Protein AF-A0A959BI21-F1 (afdb_monomer)

Structure (mmCIF, N/CA/C/O backbone):
data_AF-A0A959BI21-F1
#
_entry.id   AF-A0A959BI21-F1
#
loop_
_atom_site.group_PDB
_atom_site.id
_atom_site.type_symbol
_atom_site.label_atom_id
_atom_site.label_alt_id
_atom_site.label_comp_id
_atom_site.label_asym_id
_atom_site.label_entity_id
_atom_site.label_seq_id
_atom_site.pdbx_PDB_ins_code
_atom_site.Cartn_x
_atom_site.Cartn_y
_atom_site.Cartn_z
_atom_site.occupancy
_atom_site.B_iso_or_equiv
_atom_site.auth_seq_id
_atom_site.auth_comp_id
_atom_site.auth_asym_id
_atom_site.auth_atom_id
_atom_site.pdbx_PDB_model_num
ATOM 1 N N . MET A 1 1 ? -7.651 -7.587 -3.090 1.00 62.47 1 MET A N 1
ATOM 2 C CA . MET A 1 1 ? -6.446 -7.625 -3.945 1.00 62.47 1 MET A CA 1
ATOM 3 C C . MET A 1 1 ? -6.217 -8.965 -4.632 1.00 62.47 1 MET A C 1
ATOM 5 O O . MET A 1 1 ? -5.893 -8.943 -5.802 1.00 62.47 1 MET A O 1
ATOM 9 N N . GLN A 1 2 ? -6.446 -10.120 -3.998 1.00 57.53 2 GLN A N 1
ATOM 10 C CA . GLN A 1 2 ? -6.337 -11.431 -4.675 1.00 57.53 2 GLN A CA 1
ATOM 11 C C . GLN A 1 2 ? -7.591 -11.826 -5.486 1.00 57.53 2 GLN A C 1
ATOM 13 O O . GLN A 1 2 ? -7.948 -12.995 -5.556 1.00 57.53 2 GLN A O 1
ATOM 18 N N . MET A 1 3 ? -8.317 -10.855 -6.046 1.00 64.12 3 MET A N 1
ATOM 19 C CA . MET A 1 3 ? -9.418 -11.166 -6.963 1.00 64.12 3 MET A CA 1
ATOM 20 C C . MET A 1 3 ? -8.821 -11.551 -8.313 1.00 64.12 3 MET A C 1
ATOM 22 O O . MET A 1 3 ? -7.897 -10.881 -8.771 1.00 64.12 3 MET A O 1
ATOM 26 N N . GLU A 1 4 ? -9.361 -12.591 -8.945 1.00 60.03 4 GLU A N 1
ATOM 27 C CA . GLU A 1 4 ? -8.818 -13.167 -10.181 1.00 60.03 4 GLU A CA 1
ATOM 28 C C . GLU A 1 4 ? -8.612 -12.108 -11.274 1.00 60.03 4 GLU A C 1
ATOM 30 O O . GLU A 1 4 ? -7.535 -12.041 -11.843 1.00 60.03 4 GLU A O 1
ATOM 35 N N . ALA A 1 5 ? -9.556 -11.174 -11.435 1.00 61.62 5 ALA A N 1
ATOM 36 C CA . ALA A 1 5 ? -9.473 -10.080 -12.410 1.00 61.62 5 ALA A CA 1
ATOM 37 C C . ALA A 1 5 ? -8.324 -9.068 -12.188 1.00 61.62 5 ALA A C 1
ATOM 39 O O . ALA A 1 5 ? -7.980 -8.332 -13.105 1.00 61.62 5 ALA A O 1
ATOM 40 N N . ILE A 1 6 ? -7.758 -8.979 -10.979 1.00 62.66 6 ILE A N 1
ATOM 41 C CA . ILE A 1 6 ? -6.586 -8.130 -10.689 1.00 62.66 6 ILE A CA 1
ATOM 42 C C . ILE A 1 6 ? -5.306 -8.967 -10.744 1.00 62.66 6 ILE A C 1
ATOM 44 O O . ILE A 1 6 ? -4.299 -8.504 -11.266 1.00 62.66 6 ILE A O 1
ATOM 48 N N . ALA A 1 7 ? -5.355 -10.201 -10.234 1.00 61.16 7 ALA A N 1
ATOM 49 C CA . ALA A 1 7 ? -4.213 -11.110 -10.204 1.00 61.16 7 ALA A CA 1
ATOM 50 C C . ALA A 1 7 ? -3.831 -11.666 -11.590 1.00 61.16 7 ALA A C 1
ATOM 52 O O . ALA A 1 7 ? -2.678 -12.043 -11.781 1.00 61.16 7 ALA A O 1
ATOM 53 N N . SER A 1 8 ? -4.775 -11.738 -12.539 1.00 60.47 8 SER A N 1
ATOM 54 C CA . SER A 1 8 ? -4.526 -12.206 -13.910 1.00 60.47 8 SER A CA 1
ATOM 55 C C . SER A 1 8 ? -3.952 -11.126 -14.829 1.00 60.47 8 SER A C 1
ATOM 57 O O . SER A 1 8 ? -3.237 -11.462 -15.768 1.00 60.47 8 SER A O 1
ATOM 59 N N . GLU A 1 9 ? -4.255 -9.852 -14.562 1.00 60.41 9 GLU A N 1
ATOM 60 C CA . GLU A 1 9 ? -3.909 -8.726 -15.443 1.00 60.41 9 GLU A CA 1
ATOM 61 C C . GLU A 1 9 ? -2.685 -7.932 -14.965 1.00 60.41 9 GLU A C 1
ATOM 63 O O . GLU A 1 9 ? -1.991 -7.339 -15.787 1.00 60.41 9 GLU A O 1
ATOM 68 N N . TYR A 1 10 ? -2.394 -7.925 -13.658 1.00 62.47 10 TYR A N 1
ATOM 69 C CA . TYR A 1 10 ? -1.287 -7.161 -13.076 1.00 62.47 10 TYR A CA 1
ATOM 70 C C . TYR A 1 10 ? -0.460 -8.014 -12.111 1.00 62.47 10 TYR A C 1
ATOM 72 O O . TYR A 1 10 ? -0.993 -8.778 -11.303 1.00 62.47 10 TYR A O 1
ATOM 80 N N . GLY A 1 11 ? 0.864 -7.833 -12.140 1.00 81.62 11 GLY A N 1
ATOM 81 C CA . GLY A 1 11 ? 1.742 -8.367 -11.099 1.00 81.62 11 GLY A CA 1
ATOM 82 C C . GLY A 1 11 ? 1.434 -7.737 -9.733 1.00 81.62 11 GLY A C 1
ATOM 83 O O . GLY A 1 11 ? 0.941 -6.612 -9.655 1.00 81.62 11 GLY A O 1
ATOM 84 N N . LEU A 1 12 ? 1.751 -8.444 -8.639 1.00 85.19 12 LEU A N 1
ATOM 85 C CA . LEU A 1 12 ? 1.479 -7.973 -7.271 1.00 85.19 12 LEU A CA 1
ATOM 86 C C . LEU A 1 12 ? 2.055 -6.569 -7.006 1.00 85.19 12 LEU A C 1
ATOM 88 O O . LEU A 1 12 ? 1.364 -5.730 -6.432 1.00 85.19 12 LEU A O 1
ATOM 92 N N . GLU A 1 13 ? 3.289 -6.310 -7.451 1.00 89.94 13 GLU A N 1
ATOM 93 C CA . GLU A 1 13 ? 3.949 -5.002 -7.327 1.00 89.94 13 GLU A CA 1
ATOM 94 C C . GLU A 1 13 ? 3.174 -3.899 -8.053 1.00 89.94 13 GLU A C 1
ATOM 96 O O . GLU A 1 13 ? 2.795 -2.897 -7.445 1.00 89.94 13 GLU A O 1
ATOM 101 N N . GLU A 1 14 ? 2.890 -4.105 -9.338 1.00 91.00 14 GLU A N 1
ATOM 102 C CA . GLU A 1 14 ? 2.211 -3.121 -10.180 1.00 91.00 14 GLU A CA 1
ATOM 103 C C . GLU A 1 14 ? 0.815 -2.793 -9.642 1.00 91.00 14 GLU A C 1
ATOM 105 O O . GLU A 1 14 ? 0.458 -1.621 -9.511 1.00 91.00 14 GLU A O 1
ATOM 110 N N . ALA A 1 15 ? 0.055 -3.811 -9.233 1.00 90.94 15 ALA A N 1
ATOM 111 C CA . ALA A 1 15 ? -1.262 -3.622 -8.639 1.00 90.94 15 ALA A CA 1
ATOM 112 C C . ALA A 1 15 ? -1.203 -2.779 -7.352 1.00 90.94 15 ALA A C 1
ATOM 114 O O . ALA A 1 15 ? -2.041 -1.896 -7.153 1.00 90.94 15 ALA A O 1
ATOM 115 N N . ILE A 1 16 ? -0.215 -3.018 -6.480 1.00 93.25 16 ILE A N 1
ATOM 116 C CA . ILE A 1 16 ? -0.032 -2.245 -5.242 1.00 93.25 16 ILE A CA 1
ATOM 117 C C . ILE A 1 16 ? 0.276 -0.778 -5.564 1.00 93.25 16 ILE A C 1
ATOM 119 O O . ILE A 1 16 ? -0.390 0.114 -5.029 1.00 93.25 16 ILE A O 1
ATOM 123 N N . VAL A 1 17 ? 1.239 -0.525 -6.455 1.00 94.81 17 VAL A N 1
ATOM 124 C CA . VAL A 1 17 ? 1.642 0.834 -6.850 1.00 94.81 17 VAL A CA 1
ATOM 125 C C . VAL A 1 17 ? 0.468 1.590 -7.468 1.00 94.81 17 VAL A C 1
ATOM 127 O O . VAL A 1 17 ? 0.166 2.711 -7.050 1.00 94.81 17 VAL A O 1
ATOM 130 N N . LEU A 1 18 ? -0.242 0.967 -8.413 1.00 94.12 18 LEU A N 1
ATOM 131 C CA . LEU A 1 18 ? -1.404 1.567 -9.067 1.00 94.12 18 LEU A CA 1
ATOM 132 C C . LEU A 1 18 ? -2.512 1.893 -8.065 1.00 94.12 18 LEU A C 1
ATOM 134 O O . LEU A 1 18 ? -3.044 2.999 -8.099 1.00 94.12 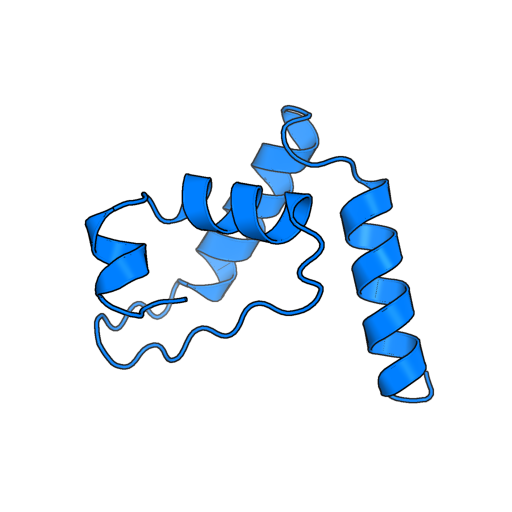18 LEU A O 1
ATOM 138 N N . CYS A 1 19 ? -2.839 0.988 -7.138 1.00 94.25 19 CYS A N 1
ATOM 139 C CA . CYS A 1 19 ? -3.852 1.250 -6.116 1.00 94.25 19 CYS A CA 1
ATOM 140 C C . CYS A 1 19 ? -3.481 2.437 -5.218 1.00 94.25 19 CYS A C 1
ATOM 142 O O . CYS A 1 19 ? -4.316 3.313 -4.976 1.00 94.25 19 CYS A O 1
ATOM 144 N N . ILE A 1 20 ? -2.239 2.488 -4.733 1.00 95.94 20 ILE A N 1
ATOM 145 C CA . ILE A 1 20 ? -1.788 3.570 -3.850 1.00 95.94 20 I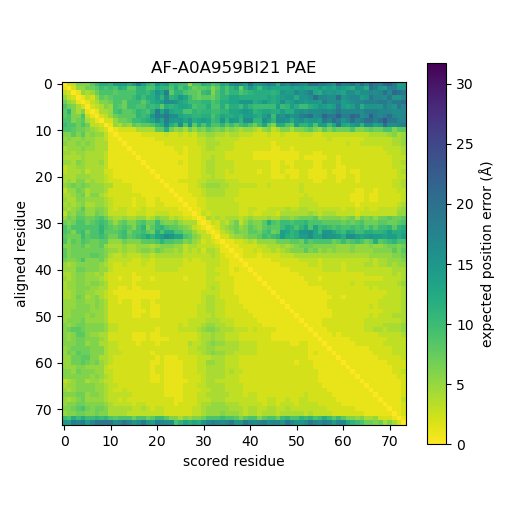LE A CA 1
ATOM 146 C C . ILE A 1 20 ? -1.841 4.915 -4.587 1.00 95.94 20 ILE A C 1
ATOM 148 O O . ILE A 1 20 ? -2.417 5.880 -4.068 1.00 95.94 20 ILE A O 1
ATOM 152 N N . ASN A 1 21 ? -1.333 4.963 -5.821 1.00 95.69 21 ASN A N 1
ATOM 153 C CA . ASN A 1 21 ? -1.352 6.162 -6.661 1.00 95.69 21 ASN A CA 1
ATOM 154 C C . ASN A 1 21 ? -2.768 6.570 -7.095 1.00 95.69 21 ASN A C 1
ATOM 156 O O . ASN A 1 21 ? -3.056 7.761 -7.198 1.00 95.69 21 ASN A O 1
ATOM 160 N N . ALA A 1 22 ? -3.685 5.613 -7.255 1.00 95.88 22 ALA A N 1
ATOM 161 C CA . ALA A 1 22 ? -5.103 5.870 -7.511 1.00 95.88 22 ALA A CA 1
ATOM 162 C C . ALA A 1 22 ? -5.850 6.454 -6.296 1.00 95.88 22 ALA A C 1
ATOM 164 O O . ALA A 1 22 ? -7.018 6.826 -6.407 1.00 95.88 22 ALA A O 1
ATOM 165 N N . GLY A 1 23 ? -5.201 6.557 -5.132 1.00 95.50 23 GLY A N 1
ATOM 166 C CA . GLY A 1 23 ? -5.804 7.152 -3.943 1.00 95.50 23 GLY A CA 1
ATOM 167 C C . GLY A 1 23 ? -6.458 6.149 -2.994 1.00 95.50 23 GLY A C 1
ATOM 168 O O . GLY A 1 23 ? -7.165 6.575 -2.082 1.00 95.50 23 GLY A O 1
ATOM 169 N N . VAL A 1 24 ? -6.206 4.846 -3.154 1.00 96.88 24 VAL A N 1
ATOM 170 C CA . VAL A 1 24 ? -6.643 3.827 -2.187 1.00 96.88 24 VAL A CA 1
ATOM 171 C C . VAL A 1 24 ? -5.870 4.011 -0.879 1.00 96.88 24 VAL A C 1
ATOM 173 O O . VAL A 1 24 ? -4.654 4.194 -0.900 1.00 96.88 24 VAL A O 1
ATOM 176 N N . ASP A 1 25 ? -6.578 3.999 0.252 1.00 96.25 25 ASP A N 1
ATOM 177 C CA . ASP A 1 25 ? -5.986 4.182 1.587 1.00 96.25 25 ASP A CA 1
ATOM 178 C C . ASP A 1 25 ? -5.800 2.851 2.348 1.00 96.25 25 ASP A C 1
ATOM 180 O O . ASP A 1 25 ? -4.972 2.766 3.250 1.00 96.25 25 ASP A O 1
ATOM 184 N N . VAL A 1 26 ? -6.551 1.800 1.988 1.00 94.50 26 VAL A N 1
ATOM 185 C CA . VAL A 1 26 ? -6.480 0.466 2.611 1.00 94.50 26 VAL A CA 1
ATOM 186 C C . VAL A 1 26 ? -6.573 -0.611 1.532 1.00 94.50 26 VAL A C 1
ATOM 188 O O . VAL A 1 26 ? -7.542 -0.649 0.775 1.00 94.50 26 VAL A O 1
ATOM 191 N N . LEU A 1 27 ? -5.585 -1.507 1.479 1.00 92.31 27 LEU A N 1
ATOM 192 C CA . LEU A 1 27 ? -5.580 -2.661 0.581 1.00 92.31 27 LEU A CA 1
ATOM 193 C C . LEU A 1 27 ? -5.901 -3.934 1.370 1.00 92.31 27 LEU A C 1
ATOM 195 O O . LEU A 1 27 ? -5.171 -4.315 2.281 1.00 92.31 27 LEU A O 1
ATOM 199 N N . CYS A 1 28 ? -6.984 -4.614 0.994 1.00 89.44 28 CYS A N 1
ATOM 200 C CA . CYS A 1 28 ? -7.410 -5.852 1.645 1.00 89.44 28 CYS A CA 1
ATOM 201 C C . CYS A 1 28 ? -6.952 -7.086 0.851 1.00 89.44 28 CYS A C 1
ATOM 203 O O . CYS A 1 28 ? -7.310 -7.268 -0.324 1.00 89.44 28 CYS A O 1
ATOM 205 N N . PHE A 1 29 ? -6.207 -7.970 1.513 1.00 86.56 29 PHE A N 1
ATOM 206 C CA . PHE A 1 29 ? -5.771 -9.262 0.987 1.00 86.56 29 PHE A CA 1
ATOM 207 C C . PHE A 1 29 ? -6.574 -10.370 1.672 1.00 86.56 29 PHE A C 1
ATOM 209 O O . PHE A 1 29 ? -6.449 -10.568 2.874 1.00 86.56 29 PHE A O 1
ATOM 216 N N . GLY A 1 30 ? -7.427 -11.067 0.914 1.00 82.00 30 GLY A N 1
ATOM 217 C CA . GLY A 1 30 ? -8.230 -12.173 1.453 1.00 82.00 30 GLY A CA 1
ATOM 218 C C . GLY A 1 30 ? -7.397 -13.405 1.815 1.00 82.00 30 GLY A C 1
ATOM 219 O O . GLY A 1 30 ? -7.798 -14.172 2.682 1.00 82.00 30 GLY A O 1
ATOM 220 N N . ASN A 1 31 ? -6.241 -13.574 1.167 1.00 80.25 31 ASN A N 1
ATOM 221 C CA . ASN A 1 31 ? -5.314 -14.695 1.333 1.00 80.25 31 ASN A CA 1
ATOM 222 C C . ASN A 1 31 ? -5.948 -1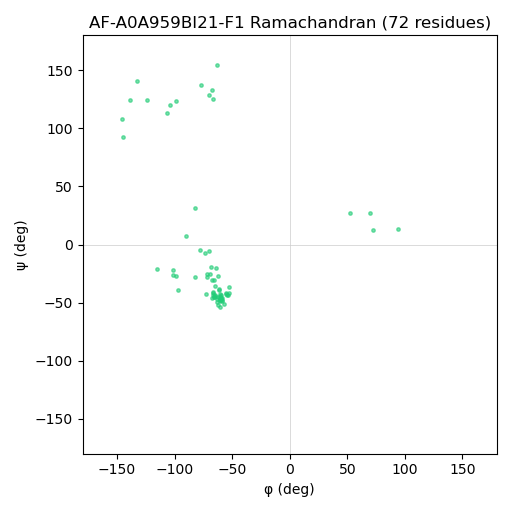6.092 1.188 1.00 80.25 31 ASN A C 1
ATOM 224 O O . ASN A 1 31 ? -5.487 -17.057 1.788 1.00 80.25 31 ASN A O 1
ATOM 228 N N . ASN A 1 32 ? -7.041 -16.199 0.427 1.00 73.19 32 ASN A N 1
ATOM 229 C CA . ASN A 1 32 ? -7.893 -17.389 0.365 1.00 73.19 32 ASN A CA 1
ATOM 230 C C . ASN A 1 32 ? -7.909 -18.080 -1.008 1.00 73.19 32 ASN A C 1
ATOM 232 O O . ASN A 1 32 ? -8.267 -19.251 -1.080 1.00 73.19 32 ASN A O 1
ATOM 236 N N . LEU A 1 33 ? -7.543 -17.375 -2.084 1.00 71.31 33 LEU A N 1
ATOM 237 C CA . LEU A 1 33 ? -7.503 -17.920 -3.452 1.00 71.31 33 LEU A CA 1
ATOM 238 C C . LEU A 1 33 ? -6.088 -18.338 -3.882 1.00 71.31 33 LEU A C 1
ATOM 240 O O . LEU A 1 33 ? -5.929 -19.253 -4.681 1.00 71.31 33 LEU A O 1
ATOM 244 N N . GLY A 1 34 ? -5.067 -17.708 -3.304 1.00 72.12 34 GLY A N 1
ATOM 245 C CA . GLY A 1 34 ? -3.664 -18.090 -3.422 1.00 72.12 34 GLY A CA 1
ATOM 246 C C . GLY A 1 34 ? -2.995 -17.795 -2.093 1.00 72.12 34 GLY A C 1
ATOM 247 O O . GLY A 1 34 ? -2.625 -16.650 -1.837 1.00 72.12 34 GLY A O 1
ATOM 248 N N . TYR A 1 35 ? -2.956 -18.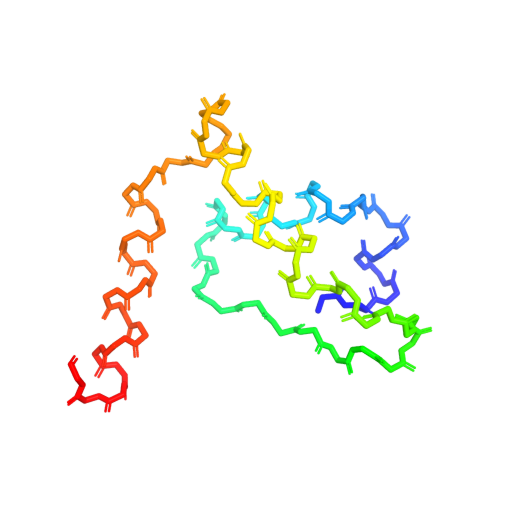800 -1.219 1.00 79.31 35 TYR A N 1
ATOM 249 C CA . TYR A 1 35 ? -2.415 -18.634 0.123 1.00 79.31 35 TYR A CA 1
ATOM 250 C C . TYR A 1 35 ? -0.915 -18.361 0.050 1.00 79.31 35 TYR A C 1
ATOM 252 O O . TYR A 1 35 ? -0.156 -19.136 -0.529 1.00 79.31 35 TYR A O 1
ATOM 260 N N . ASP A 1 36 ? -0.516 -17.259 0.657 1.00 83.56 36 ASP A N 1
ATOM 261 C CA . ASP A 1 36 ? 0.861 -16.825 0.789 1.00 83.56 36 ASP A CA 1
ATOM 262 C C . ASP A 1 36 ? 0.963 -16.133 2.150 1.00 83.56 36 ASP A C 1
ATOM 264 O O . ASP A 1 36 ? 0.370 -15.081 2.400 1.00 83.56 36 ASP A O 1
ATOM 268 N N . ASP A 1 37 ? 1.623 -16.798 3.090 1.00 88.06 37 ASP A N 1
ATOM 269 C CA . ASP A 1 37 ? 1.812 -16.313 4.456 1.00 88.06 37 ASP A CA 1
ATOM 270 C C . ASP A 1 37 ? 2.738 -15.094 4.511 1.00 88.06 37 ASP A C 1
ATOM 272 O O . ASP A 1 37 ? 2.644 -14.313 5.45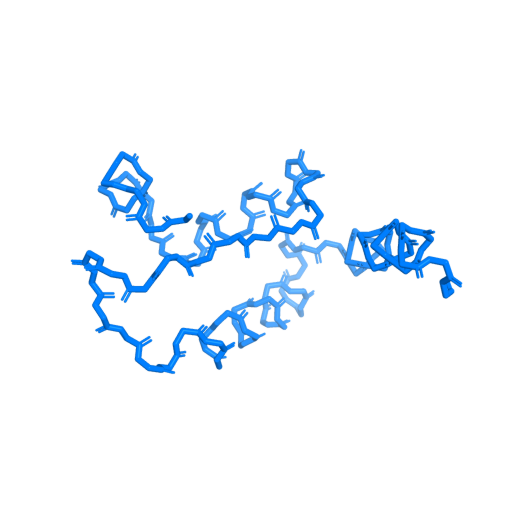2 1.00 88.06 37 ASP A O 1
ATOM 276 N N . GLN A 1 38 ? 3.543 -14.883 3.465 1.00 91.06 38 GLN A N 1
ATOM 277 C CA . GLN A 1 38 ? 4.486 -13.774 3.346 1.00 91.06 38 GLN A CA 1
ATOM 278 C C . GLN A 1 38 ? 3.887 -12.525 2.681 1.00 91.06 38 GLN A C 1
ATOM 280 O O . GLN A 1 38 ? 4.617 -11.591 2.338 1.00 91.06 38 GLN A O 1
ATOM 285 N N . ILE A 1 39 ? 2.574 -12.494 2.418 1.00 89.56 39 ILE A N 1
ATOM 286 C CA . ILE A 1 39 ? 1.910 -11.331 1.803 1.00 89.56 39 ILE A CA 1
ATOM 287 C C . ILE A 1 39 ? 2.167 -10.029 2.575 1.00 89.56 39 ILE A C 1
ATOM 289 O O . ILE A 1 39 ? 2.444 -9.027 1.911 1.00 89.56 39 ILE A O 1
ATOM 293 N N . PRO A 1 40 ? 2.106 -9.988 3.922 1.00 90.44 40 PRO A N 1
ATOM 294 C CA . PRO A 1 40 ? 2.414 -8.770 4.668 1.00 90.44 40 PRO A CA 1
ATOM 295 C C . PRO A 1 40 ? 3.838 -8.257 4.411 1.00 90.44 40 PRO A C 1
ATOM 297 O O . PRO A 1 40 ? 4.021 -7.073 4.125 1.00 90.44 40 PRO A O 1
ATOM 300 N N . GLU A 1 41 ? 4.834 -9.143 4.447 1.00 93.81 41 GLU A N 1
ATOM 301 C CA . GLU A 1 41 ? 6.245 -8.820 4.232 1.00 93.81 41 GLU A CA 1
ATOM 302 C C . GLU A 1 41 ? 6.500 -8.381 2.789 1.00 93.81 41 GLU A C 1
ATOM 304 O O . GLU A 1 41 ? 7.170 -7.375 2.554 1.00 93.81 41 GLU A O 1
ATOM 309 N N . LYS A 1 42 ? 5.920 -9.089 1.812 1.00 92.38 42 LYS A N 1
ATOM 310 C CA . LYS A 1 42 ? 6.005 -8.734 0.387 1.00 92.38 42 LYS A CA 1
ATOM 311 C C . LYS A 1 42 ? 5.368 -7.378 0.120 1.00 92.38 42 LYS A C 1
ATOM 313 O O . LYS A 1 42 ? 5.966 -6.556 -0.566 1.00 92.38 42 LYS A O 1
ATOM 318 N N . PHE A 1 43 ? 4.186 -7.123 0.684 1.00 93.94 43 PHE A N 1
ATOM 319 C CA . PHE A 1 43 ? 3.518 -5.829 0.580 1.00 93.94 43 PHE A CA 1
ATOM 320 C C . PHE A 1 43 ? 4.397 -4.710 1.144 1.00 93.94 43 PHE A C 1
ATOM 322 O O . PHE A 1 43 ? 4.604 -3.703 0.471 1.00 93.94 43 PHE A O 1
ATOM 329 N N . GLN A 1 44 ? 4.953 -4.895 2.344 1.00 95.25 44 GLN A N 1
ATOM 330 C CA . GLN A 1 44 ? 5.826 -3.898 2.957 1.00 95.25 44 GLN A CA 1
ATOM 331 C C . GLN A 1 44 ? 7.073 -3.635 2.103 1.00 95.25 44 GLN A C 1
ATOM 333 O O . GLN A 1 44 ? 7.386 -2.476 1.841 1.00 95.25 44 GLN A O 1
ATOM 338 N N . ALA A 1 45 ? 7.755 -4.689 1.647 1.00 96.69 45 ALA A N 1
ATOM 339 C CA . ALA A 1 45 ? 8.947 -4.570 0.813 1.00 96.69 45 ALA A CA 1
ATOM 340 C C . ALA A 1 45 ? 8.652 -3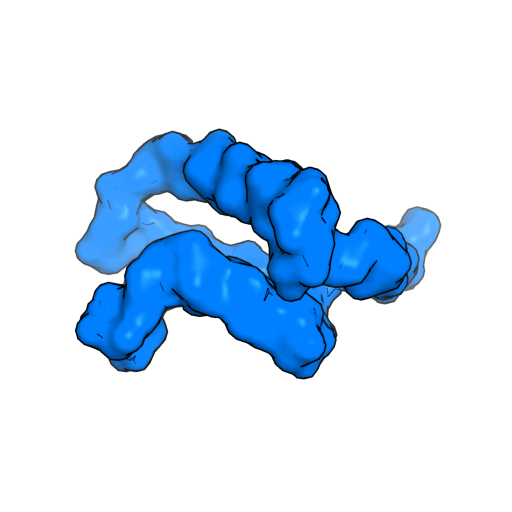.826 -0.498 1.00 96.69 45 ALA A C 1
ATOM 342 O O . ALA A 1 45 ? 9.361 -2.883 -0.836 1.00 96.69 45 ALA A O 1
ATOM 343 N N . ILE A 1 46 ? 7.562 -4.188 -1.181 1.00 95.88 46 ILE A N 1
ATOM 344 C CA . ILE A 1 46 ? 7.113 -3.538 -2.418 1.00 95.88 46 ILE A CA 1
ATOM 345 C C . ILE A 1 46 ? 6.841 -2.050 -2.195 1.00 95.88 46 ILE A C 1
ATOM 347 O O . ILE A 1 46 ? 7.289 -1.225 -2.989 1.00 95.88 46 ILE A O 1
ATOM 351 N N . VAL A 1 47 ? 6.109 -1.690 -1.135 1.00 96.44 47 VAL A N 1
ATOM 352 C CA . VAL A 1 47 ? 5.768 -0.288 -0.853 1.00 96.44 47 VAL A CA 1
ATOM 353 C C . VAL A 1 47 ? 7.018 0.529 -0.536 1.00 96.44 47 VAL A C 1
ATOM 355 O O . VAL A 1 47 ? 7.156 1.630 -1.064 1.00 96.44 47 VAL A O 1
ATOM 358 N N . LEU A 1 48 ? 7.930 -0.004 0.284 1.00 96.75 48 LEU A N 1
ATOM 359 C CA . LEU A 1 48 ? 9.186 0.668 0.625 1.00 96.75 48 LEU A CA 1
ATOM 360 C C . LEU A 1 48 ? 10.060 0.873 -0.613 1.00 96.75 48 LEU A C 1
ATOM 362 O O . LEU A 1 48 ? 10.431 2.005 -0.909 1.00 96.75 48 LEU A O 1
ATOM 366 N N . GLN A 1 49 ? 10.304 -0.189 -1.380 1.00 97.31 49 GLN A N 1
ATOM 367 C CA . GLN A 1 49 ? 11.095 -0.112 -2.605 1.00 97.31 49 GLN A CA 1
ATOM 368 C C . GLN A 1 49 ? 10.466 0.857 -3.618 1.00 97.31 49 GLN A C 1
ATOM 370 O O . GLN A 1 49 ? 11.151 1.693 -4.196 1.00 97.31 49 GLN A O 1
ATOM 375 N N . SER A 1 50 ? 9.144 0.809 -3.795 1.00 96.88 50 SER A N 1
ATOM 376 C CA . SER A 1 50 ? 8.438 1.712 -4.710 1.00 96.88 50 SER A CA 1
ATOM 377 C C . SER A 1 50 ? 8.501 3.176 -4.265 1.00 96.88 50 SER A C 1
ATOM 379 O O . SER A 1 50 ? 8.482 4.069 -5.112 1.00 96.88 50 SER A O 1
ATOM 381 N N . ALA A 1 51 ? 8.570 3.442 -2.959 1.00 96.62 51 ALA A N 1
ATOM 382 C CA . ALA A 1 51 ? 8.779 4.788 -2.439 1.00 96.62 51 ALA A CA 1
ATOM 383 C C . ALA A 1 51 ? 10.226 5.262 -2.659 1.00 96.62 51 ALA A C 1
ATOM 385 O O . ALA A 1 51 ? 10.434 6.391 -3.099 1.00 96.62 51 ALA A O 1
ATOM 386 N N . GLU A 1 52 ? 11.217 4.397 -2.425 1.00 97.00 52 GLU A N 1
ATOM 387 C CA . GLU A 1 52 ? 12.636 4.685 -2.693 1.00 97.00 52 GLU A CA 1
ATOM 388 C C . GLU A 1 52 ? 12.901 4.965 -4.180 1.00 97.00 52 GLU A C 1
ATOM 390 O O . GLU A 1 52 ? 13.657 5.871 -4.525 1.00 97.00 52 GLU A O 1
ATOM 395 N N . GLU A 1 53 ? 12.232 4.230 -5.069 1.00 97.19 53 GLU A 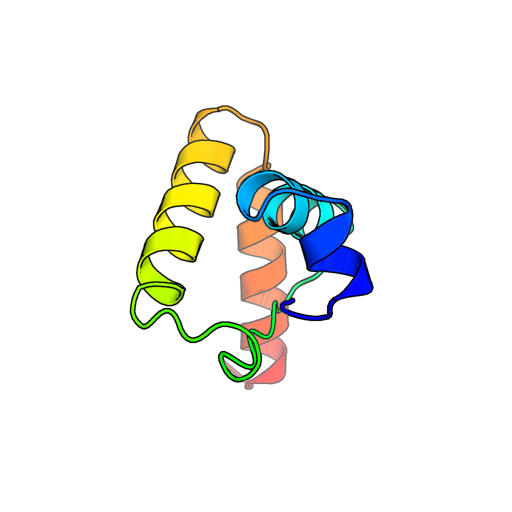N 1
ATOM 396 C CA . GLU A 1 53 ? 12.310 4.404 -6.522 1.00 97.19 53 GLU A CA 1
ATOM 397 C C . GLU A 1 53 ? 11.484 5.599 -7.044 1.00 97.19 53 GLU A C 1
ATOM 399 O O . GLU A 1 53 ? 11.516 5.896 -8.239 1.00 97.19 53 GLU A O 1
ATOM 404 N N . GLY A 1 54 ? 10.720 6.283 -6.183 1.00 96.94 54 GLY A N 1
ATOM 405 C CA . GLY A 1 54 ? 9.858 7.410 -6.562 1.00 96.94 54 GLY A CA 1
ATOM 406 C C . GLY A 1 54 ? 8.597 7.021 -7.347 1.00 96.94 54 GLY A C 1
ATOM 407 O O . GLY A 1 54 ? 7.919 7.887 -7.898 1.00 96.94 54 GLY A O 1
ATOM 408 N N . LYS A 1 55 ? 8.250 5.728 -7.402 1.00 97.62 55 LYS A N 1
ATOM 409 C CA . LYS A 1 55 ? 6.990 5.231 -7.990 1.00 97.62 55 LYS A CA 1
ATOM 410 C C . LYS A 1 55 ? 5.779 5.570 -7.116 1.00 97.62 55 LYS A C 1
ATOM 412 O O . LYS A 1 55 ? 4.667 5.689 -7.631 1.00 97.62 55 LYS A O 1
ATOM 417 N N . ILE A 1 56 ? 5.982 5.703 -5.805 1.00 97.75 56 ILE A N 1
ATOM 418 C CA . ILE A 1 56 ? 4.983 6.156 -4.833 1.00 97.75 56 ILE A CA 1
ATOM 419 C C . ILE A 1 56 ? 5.554 7.366 -4.102 1.00 97.75 56 ILE A C 1
ATOM 421 O O . ILE A 1 56 ? 6.601 7.279 -3.471 1.00 97.75 56 ILE A O 1
ATOM 425 N N . GLN A 1 57 ? 4.832 8.481 -4.130 1.00 96.50 57 GLN A N 1
ATOM 426 C CA . GLN A 1 57 ? 5.217 9.662 -3.360 1.00 96.50 57 GLN A CA 1
ATOM 427 C C . GLN A 1 57 ? 5.022 9.398 -1.854 1.00 96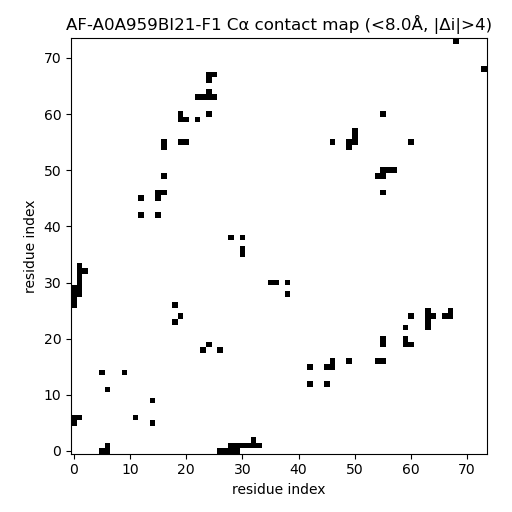.50 57 GLN A C 1
ATOM 429 O O . GLN A 1 57 ? 3.920 8.992 -1.470 1.00 96.50 57 GLN A O 1
ATOM 434 N N . PRO A 1 58 ? 6.019 9.634 -0.980 1.00 95.31 58 PRO A N 1
ATOM 435 C CA . PRO A 1 58 ? 5.886 9.406 0.463 1.00 95.31 58 PRO A CA 1
ATOM 436 C C . PRO A 1 58 ? 4.669 10.104 1.088 1.00 95.31 58 PRO A C 1
ATOM 438 O O . PRO A 1 58 ? 3.960 9.519 1.909 1.00 95.31 58 PRO A O 1
ATOM 441 N N . GLU A 1 59 ? 4.334 11.305 0.613 1.00 96.56 59 GLU A N 1
ATOM 442 C CA . GLU A 1 59 ? 3.176 12.085 1.065 1.00 96.56 59 GLU A CA 1
ATOM 443 C C . GLU A 1 59 ? 1.851 11.357 0.786 1.00 96.56 59 GLU A C 1
ATOM 445 O O . GLU A 1 59 ? 0.847 11.554 1.479 1.00 96.56 59 GLU A O 1
ATOM 450 N N . ARG A 1 60 ? 1.815 10.486 -0.233 1.00 96.81 60 ARG A N 1
ATOM 451 C CA . ARG A 1 60 ? 0.638 9.669 -0.534 1.00 96.81 60 ARG A CA 1
ATOM 452 C C . ARG A 1 60 ? 0.376 8.655 0.576 1.00 96.81 60 ARG A C 1
ATOM 454 O O . ARG A 1 60 ? -0.792 8.482 0.940 1.00 96.81 60 ARG A O 1
ATOM 461 N N . ILE A 1 61 ? 1.430 8.031 1.104 1.00 96.25 61 ILE A N 1
ATOM 462 C CA . ILE A 1 61 ? 1.370 7.072 2.217 1.00 96.25 61 ILE A CA 1
ATOM 463 C C . ILE A 1 61 ? 0.967 7.803 3.498 1.00 96.25 61 ILE A C 1
ATOM 465 O O . ILE A 1 61 ? 0.048 7.369 4.191 1.00 96.25 61 ILE A O 1
ATOM 469 N N . GLU A 1 62 ? 1.585 8.952 3.763 1.00 97.25 62 GLU A N 1
ATOM 470 C CA . GLU A 1 62 ? 1.306 9.775 4.941 1.00 97.25 62 GLU A CA 1
ATOM 471 C C . GLU A 1 62 ? -0.166 10.219 4.979 1.00 97.25 62 GLU A C 1
ATOM 473 O O . GLU A 1 62 ? -0.872 10.000 5.965 1.00 97.25 62 GLU A O 1
ATOM 478 N N . ARG A 1 63 ? -0.704 10.688 3.846 1.00 97.62 63 ARG A N 1
ATOM 479 C CA . ARG A 1 63 ? -2.126 11.040 3.712 1.00 97.62 63 ARG A CA 1
ATOM 480 C C . ARG A 1 63 ? -3.067 9.853 3.933 1.00 97.62 63 ARG A C 1
ATOM 482 O O . ARG A 1 63 ? -4.153 10.027 4.489 1.00 97.62 63 ARG A O 1
ATOM 489 N N . ALA A 1 64 ? -2.704 8.663 3.450 1.00 97.44 64 ALA A N 1
ATOM 490 C CA . ALA A 1 64 ? -3.501 7.458 3.679 1.00 97.44 64 ALA A CA 1
ATOM 491 C C . ALA A 1 64 ? -3.520 7.091 5.167 1.00 97.44 64 ALA A C 1
ATOM 493 O O . ALA A 1 64 ? -4.589 6.851 5.731 1.00 97.44 64 ALA A O 1
ATOM 494 N N . TYR A 1 65 ? -2.355 7.139 5.815 1.00 97.38 65 TYR A N 1
ATOM 495 C CA . TYR A 1 65 ? -2.213 6.925 7.249 1.00 97.38 65 TYR A CA 1
ATOM 496 C C . TYR A 1 65 ? -3.081 7.897 8.060 1.00 97.38 65 TYR A C 1
ATOM 498 O O . TYR A 1 65 ? -3.903 7.450 8.858 1.00 97.38 65 TYR A O 1
ATOM 506 N N . GLU A 1 66 ? -2.994 9.205 7.803 1.00 97.94 66 GLU A N 1
ATOM 507 C CA . GLU A 1 66 ? -3.800 10.219 8.497 1.00 97.94 66 GLU A CA 1
ATOM 508 C C . GLU A 1 66 ? -5.307 9.951 8.402 1.00 97.94 66 GLU A C 1
ATOM 510 O O . GLU A 1 66 ? -6.039 10.086 9.385 1.00 97.94 66 GLU A O 1
ATOM 515 N N . ARG A 1 67 ? -5.796 9.563 7.217 1.00 97.88 67 ARG A N 1
ATOM 516 C CA . ARG A 1 67 ? -7.214 9.236 7.008 1.00 97.88 67 ARG A CA 1
ATOM 517 C C . ARG A 1 67 ? -7.637 8.014 7.812 1.00 97.88 67 ARG A C 1
ATOM 519 O O . ARG A 1 67 ? -8.708 8.031 8.420 1.00 97.88 67 ARG A O 1
ATOM 526 N N . VAL A 1 68 ? -6.806 6.974 7.823 1.00 97.44 68 VAL A N 1
ATOM 527 C CA . VAL A 1 68 ? -7.070 5.742 8.574 1.00 97.44 68 VAL A CA 1
ATOM 528 C C . VAL A 1 68 ? -7.045 6.004 10.080 1.00 97.44 68 VAL A C 1
ATOM 530 O O . VAL A 1 68 ? -7.922 5.515 10.789 1.00 97.44 68 VAL A O 1
ATOM 533 N N . MET A 1 69 ? -6.099 6.800 10.577 1.00 98.00 69 MET A N 1
ATOM 534 C CA . MET A 1 69 ? -6.015 7.153 12.000 1.00 98.00 69 MET A CA 1
ATOM 535 C C . MET A 1 69 ? -7.204 8.002 12.442 1.00 98.00 69 MET A C 1
ATOM 537 O O . MET A 1 69 ? -7.895 7.642 13.396 1.00 98.00 69 MET A O 1
ATOM 541 N N . ARG A 1 70 ? -7.569 9.013 11.644 1.00 97.75 70 ARG A N 1
ATOM 542 C CA . ARG A 1 70 ? -8.782 9.805 11.872 1.00 97.75 70 ARG A CA 1
ATOM 543 C C . ARG A 1 70 ? -10.03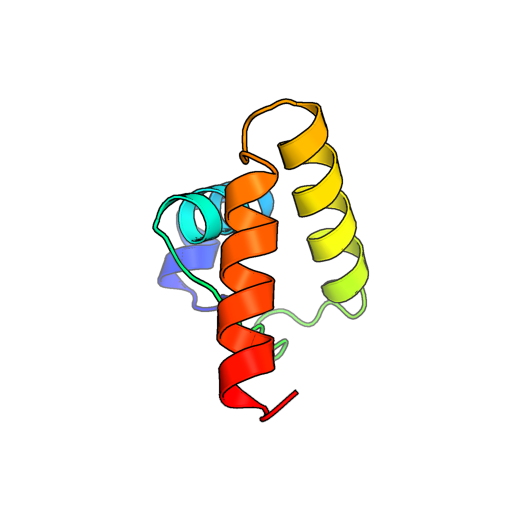3 8.932 11.945 1.00 97.75 70 ARG A C 1
ATOM 545 O O . ARG A 1 70 ? -10.880 9.161 12.802 1.00 97.75 70 ARG A O 1
ATOM 552 N N . LEU A 1 71 ? -10.151 7.929 11.071 1.00 97.12 71 LEU A N 1
ATOM 553 C CA . LEU A 1 71 ? -11.266 6.979 11.100 1.00 97.12 71 LEU A CA 1
ATOM 554 C C . LEU A 1 71 ? -11.270 6.127 12.380 1.00 97.12 71 LEU A C 1
ATOM 556 O O . LEU A 1 71 ? -12.338 5.824 12.906 1.00 97.12 71 LEU A O 1
ATOM 560 N N . LYS A 1 72 ? -10.094 5.763 12.899 1.00 96.12 72 LYS A N 1
ATOM 561 C CA . LYS A 1 72 ? -9.944 5.053 14.179 1.00 96.12 72 LYS A CA 1
ATOM 562 C C . LYS A 1 72 ? -10.185 5.944 15.405 1.00 96.12 72 LYS A C 1
ATOM 564 O O . LYS A 1 72 ? -10.227 5.416 16.514 1.00 96.12 72 LYS A O 1
ATOM 569 N N . GLY A 1 73 ? -10.345 7.257 15.228 1.00 92.69 73 GLY A N 1
ATOM 570 C CA . GLY A 1 73 ? -10.416 8.217 16.332 1.00 92.69 73 GLY A CA 1
ATOM 571 C C . GLY A 1 73 ? -9.080 8.392 17.059 1.00 92.69 73 GLY A C 1
ATOM 572 O O . GLY A 1 73 ? -9.077 8.680 18.255 1.00 92.69 73 GLY A O 1
ATOM 573 N N . GLN A 1 74 ? -7.973 8.165 16.346 1.00 70.06 74 GLN A N 1
ATOM 574 C CA . GLN A 1 74 ? -6.597 8.288 16.826 1.00 70.06 74 GLN A CA 1
ATOM 575 C C . GLN A 1 74 ? -5.867 9.429 16.119 1.00 70.06 74 GLN A C 1
ATOM 577 O O . GLN A 1 74 ? -6.210 9.723 14.949 1.00 70.06 74 GLN A O 1
#

Foldseek 3Di:
DPDCVDVVPDDPLRSLLVCLVVLNLDDDDPCPPPNDPCVVVVSVVSVVVCCVVVSHPVVSNVVSVVVVCVVVVD

Solvent-accessible surface area (backbone atoms only — not comparable to full-atom values): 4460 Å² total; per-residue (Å²): 91,71,45,65,84,48,57,75,77,36,55,74,60,58,48,52,48,50,41,49,74,72,64,54,65,76,88,60,72,77,56,76,84,66,74,54,92,56,51,68,59,51,52,51,50,46,53,51,52,32,36,77,72,62,74,35,60,68,68,58,55,52,54,25,50,53,54,54,32,53,73,71,75,92

Radius of gyration: 12.83 Å; Cα contacts (8 Å, |Δi|>4): 56; chains: 1; bounding box: 24×31×32 Å

Mean predicted aligned error: 4.59 Å

pLDDT: mean 88.14, std 12.5, range [57.53, 98.0]

Sequence (74 aa):
MQMEAIASEYGLEEAIVLCINAGVDVLCFGNNLGYDDQIPEKFQAIVLQSAEEGKIQPERIERAYERVMRLKGQ

Secondary structure (DSSP, 8-state):
---HHHHTTS-HHHHHHHHHHTT-S------SSS--TTHHHHHHHHHHHHHHTTSS-HHHHHHHHHHHHHHHT-